Protein AF-A0A947HXS6-F1 (afdb_monomer)

Secondary structure (DSSP, 8-state):
--HHHHHHHHHIIIIIS---------HHHHTTTGGG-SEEEEEEEEEEEETTEEEEEEEEEEEE--HHHHHHHHHHHHHHHHHHHHHHHHTT-

Sequence (93 aa):
MDESRSRAVLRFLSQNMGLQLIVAMPTSKSGAIKPEFDKEYTFSKLQAQADGQTVYLSEVQEKDFKRDAMAQLWTDHAQAAREQARQAFEAQK

Mean predicted aligned error: 6.24 Å

Solvent-accessible surface area (backbone atoms only — not comparable to full-atom values): 5810 Å² total; per-residue (Å²): 132,58,59,70,61,51,48,52,53,53,44,44,45,36,70,74,67,65,42,90,85,86,83,90,73,60,76,95,71,37,72,81,51,49,87,79,45,58,64,47,77,48,78,44,84,42,81,47,77,54,98,92,36,84,44,76,46,78,48,77,48,79,45,78,45,58,59,67,63,50,54,49,53,53,50,54,49,54,50,52,54,52,51,52,51,49,53,57,53,60,75,74,107

Structure (mmCIF, N/CA/C/O backbone):
data_AF-A0A947HXS6-F1
#
_entry.id   AF-A0A947HXS6-F1
#
loop_
_atom_site.group_PDB
_atom_site.id
_atom_site.type_symbol
_atom_site.label_atom_id
_atom_site.label_alt_id
_atom_site.label_comp_id
_atom_site.label_asym_id
_atom_site.label_entity_id
_atom_site.label_seq_id
_atom_site.pdbx_PDB_ins_code
_atom_site.Cartn_x
_atom_site.Cartn_y
_atom_site.Cartn_z
_atom_site.occupancy
_atom_site.B_iso_or_equiv
_atom_site.auth_seq_id
_atom_site.auth_comp_id
_atom_site.auth_asym_id
_atom_site.auth_atom_id
_atom_site.pdbx_PDB_model_num
ATOM 1 N N . MET A 1 1 ? 12.596 1.862 12.643 1.00 65.81 1 MET A N 1
ATOM 2 C CA . MET A 1 1 ? 13.090 0.914 11.626 1.00 65.81 1 MET A CA 1
ATOM 3 C C . MET A 1 1 ? 13.019 1.617 10.285 1.00 65.81 1 MET A C 1
ATOM 5 O O . MET A 1 1 ? 12.062 2.355 10.088 1.00 65.81 1 MET A O 1
ATOM 9 N N . ASP A 1 2 ? 14.029 1.487 9.428 1.00 83.00 2 ASP A N 1
ATOM 10 C CA . ASP A 1 2 ? 13.969 2.063 8.080 1.00 83.00 2 ASP A CA 1
ATOM 11 C C . ASP A 1 2 ? 12.963 1.296 7.195 1.00 83.00 2 ASP A C 1
ATOM 13 O O . ASP A 1 2 ? 12.554 0.171 7.511 1.00 83.00 2 ASP A O 1
ATOM 17 N N . GLU A 1 3 ? 12.513 1.932 6.114 1.00 81.56 3 GLU A N 1
ATOM 18 C CA . GLU A 1 3 ? 11.501 1.387 5.198 1.00 81.56 3 GLU A CA 1
ATOM 19 C C . GLU A 1 3 ? 11.924 0.041 4.599 1.00 81.56 3 GLU A C 1
ATOM 21 O O . GLU A 1 3 ? 11.145 -0.915 4.603 1.00 81.56 3 GLU A O 1
ATOM 26 N N . SER A 1 4 ? 13.176 -0.061 4.147 1.00 86.88 4 SER A N 1
ATOM 27 C CA . SER A 1 4 ? 13.705 -1.263 3.498 1.00 86.88 4 SER A CA 1
ATOM 28 C C . SER A 1 4 ? 13.646 -2.473 4.428 1.00 86.88 4 SER A C 1
ATOM 30 O O . SER A 1 4 ? 13.127 -3.532 4.063 1.00 86.88 4 SER A O 1
ATOM 32 N N . ARG A 1 5 ? 14.100 -2.298 5.673 1.00 88.12 5 ARG A N 1
ATOM 33 C CA . ARG A 1 5 ? 14.088 -3.357 6.680 1.00 88.12 5 ARG A CA 1
ATOM 34 C C . ARG A 1 5 ? 12.662 -3.745 7.069 1.00 88.12 5 ARG A C 1
ATOM 36 O O . ARG A 1 5 ? 12.384 -4.928 7.242 1.00 88.12 5 ARG A O 1
ATOM 43 N N . SER A 1 6 ? 11.751 -2.774 7.165 1.00 88.44 6 SER A N 1
ATOM 44 C CA . SER A 1 6 ? 10.325 -3.013 7.468 1.00 88.44 6 SER A CA 1
ATOM 45 C C . SER A 1 6 ? 9.666 -3.861 6.402 1.00 88.44 6 SER A C 1
ATOM 47 O O . SER A 1 6 ? 9.035 -4.870 6.712 1.00 88.44 6 SER A O 1
ATOM 49 N N . ARG A 1 7 ? 9.917 -3.527 5.142 1.00 89.44 7 ARG A N 1
ATOM 50 C CA . ARG A 1 7 ? 9.437 -4.299 4.005 1.00 89.44 7 ARG A CA 1
ATOM 51 C C . ARG A 1 7 ? 9.994 -5.723 3.980 1.00 89.44 7 ARG A C 1
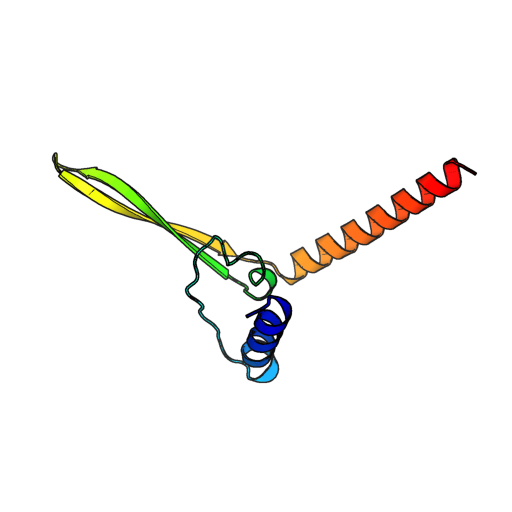ATOM 53 O O . ARG A 1 7 ? 9.236 -6.658 3.745 1.00 89.44 7 ARG A O 1
ATOM 60 N N . ALA A 1 8 ? 11.286 -5.901 4.259 1.00 91.94 8 ALA A N 1
ATOM 61 C CA . ALA A 1 8 ? 11.906 -7.226 4.292 1.00 91.94 8 ALA A CA 1
ATOM 62 C C . ALA A 1 8 ? 11.259 -8.147 5.341 1.00 91.94 8 ALA A C 1
ATOM 64 O O . ALA A 1 8 ? 10.953 -9.299 5.042 1.00 91.94 8 ALA A O 1
ATOM 65 N N . VAL A 1 9 ? 10.987 -7.626 6.542 1.00 92.69 9 VAL A N 1
ATOM 66 C CA . VAL A 1 9 ? 10.317 -8.387 7.609 1.00 92.69 9 VAL A CA 1
ATOM 67 C C . VAL A 1 9 ? 8.880 -8.744 7.221 1.00 92.69 9 VAL A C 1
ATOM 69 O O . VAL A 1 9 ? 8.487 -9.900 7.357 1.00 92.69 9 VAL A O 1
ATOM 72 N N . LEU A 1 10 ? 8.107 -7.784 6.699 1.00 93.06 10 LEU A N 1
ATOM 73 C CA . LEU A 1 10 ? 6.723 -8.032 6.274 1.00 93.06 10 LEU A CA 1
ATOM 74 C C . LEU A 1 10 ? 6.646 -9.111 5.189 1.00 93.06 10 LEU A C 1
ATOM 76 O O . LEU A 1 10 ? 5.807 -10.009 5.270 1.00 93.06 10 LEU A O 1
ATOM 80 N N . ARG A 1 11 ? 7.548 -9.067 4.203 1.00 93.25 11 ARG A N 1
ATOM 81 C CA . ARG A 1 11 ? 7.622 -10.084 3.146 1.00 93.25 11 ARG A CA 1
ATOM 82 C C . ARG A 1 11 ? 8.023 -11.445 3.683 1.00 93.25 11 ARG A C 1
ATOM 84 O O . ARG A 1 11 ? 7.384 -12.424 3.333 1.00 93.25 11 ARG A O 1
ATOM 91 N N . PHE A 1 12 ? 9.013 -11.516 4.570 1.00 95.25 12 PHE A N 1
ATOM 92 C CA . PHE A 1 12 ? 9.402 -12.789 5.172 1.00 95.25 12 PHE A CA 1
ATOM 93 C C . PHE A 1 12 ? 8.226 -13.455 5.902 1.00 95.25 12 PHE A C 1
ATOM 95 O O . PHE A 1 12 ? 7.932 -14.627 5.677 1.00 95.25 12 PHE A O 1
ATOM 102 N N . LEU A 1 13 ? 7.498 -12.698 6.724 1.00 96.00 13 LEU A N 1
ATOM 103 C CA . LEU A 1 13 ? 6.355 -13.237 7.461 1.00 96.00 13 LEU A CA 1
ATOM 104 C C . LEU A 1 13 ? 5.203 -13.650 6.529 1.00 96.00 13 LEU A C 1
ATOM 106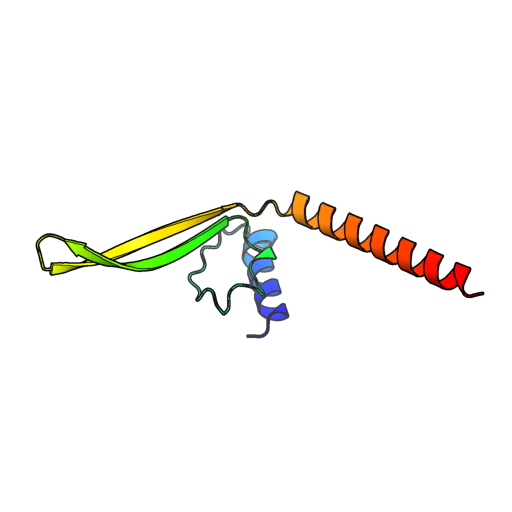 O O . LEU A 1 13 ? 4.644 -14.731 6.687 1.00 96.00 13 LEU A O 1
ATOM 110 N N . SER A 1 14 ? 4.853 -12.815 5.550 1.00 94.06 14 SER A N 1
ATOM 111 C CA . SER A 1 14 ? 3.701 -13.080 4.675 1.00 94.06 14 SER A CA 1
ATOM 112 C C . SER A 1 14 ? 3.991 -14.083 3.558 1.00 94.06 14 SER A C 1
ATOM 114 O O . SER A 1 14 ? 3.190 -14.979 3.320 1.00 94.06 14 SER A O 1
ATOM 116 N N . GLN A 1 15 ? 5.135 -13.969 2.883 1.00 92.94 15 GLN A N 1
ATOM 117 C CA . GLN A 1 15 ? 5.455 -14.732 1.673 1.00 92.94 15 GLN A CA 1
ATOM 118 C C . GLN A 1 15 ? 6.270 -15.989 1.978 1.00 92.94 15 GLN A C 1
ATOM 120 O O . GLN A 1 15 ? 6.018 -17.031 1.382 1.00 92.94 15 GLN A O 1
ATOM 125 N N . ASN A 1 16 ? 7.234 -15.920 2.905 1.00 95.50 16 ASN A N 1
ATOM 126 C CA . ASN A 1 16 ? 8.072 -17.080 3.227 1.00 95.50 16 ASN A CA 1
ATOM 127 C C . ASN A 1 16 ? 7.412 -17.985 4.271 1.00 95.50 16 ASN A C 1
ATOM 129 O O . ASN A 1 16 ? 7.508 -19.203 4.163 1.00 95.50 16 ASN A O 1
ATOM 133 N N . MET A 1 17 ? 6.759 -17.399 5.279 1.00 96.69 17 MET A N 1
ATOM 134 C CA . MET A 1 17 ? 6.080 -18.158 6.336 1.00 96.69 17 MET A CA 1
ATOM 135 C C . MET A 1 17 ? 4.578 -18.350 6.090 1.00 96.69 17 MET A C 1
ATOM 137 O O . MET A 1 17 ? 3.948 -19.115 6.816 1.00 96.69 17 MET A O 1
ATOM 141 N N . GLY A 1 18 ? 3.996 -17.674 5.093 1.00 94.56 18 GLY A N 1
ATOM 142 C CA . GLY A 1 18 ? 2.574 -17.805 4.758 1.00 94.56 18 GLY A CA 1
ATOM 143 C C . GLY A 1 18 ? 1.622 -17.214 5.803 1.00 94.56 18 GLY A C 1
ATOM 144 O O . GLY A 1 18 ? 0.475 -17.648 5.896 1.00 94.56 18 GLY A O 1
ATOM 145 N N . LEU A 1 19 ? 2.081 -16.268 6.629 1.00 96.81 19 LEU A N 1
ATOM 146 C CA . LEU A 1 19 ? 1.271 -15.690 7.701 1.00 96.81 19 LEU A CA 1
ATOM 147 C C . LEU A 1 19 ? 0.393 -14.540 7.201 1.00 96.81 19 LEU A C 1
ATOM 149 O O . LEU A 1 19 ? 0.834 -13.675 6.444 1.00 96.81 19 LEU A O 1
ATOM 153 N N . GLN A 1 20 ? -0.831 -14.465 7.723 1.00 95.12 20 GLN A N 1
ATOM 154 C CA . GLN A 1 20 ? -1.674 -13.286 7.555 1.00 95.12 20 GLN A CA 1
ATOM 155 C C . GLN A 1 20 ? -1.212 -12.172 8.503 1.00 95.12 20 GLN A C 1
ATOM 157 O O . GLN A 1 20 ? -1.084 -12.381 9.709 1.00 95.12 20 GLN A O 1
ATOM 162 N N . LEU A 1 21 ? -0.986 -10.974 7.960 1.00 93.81 21 LEU A N 1
ATOM 163 C CA . LEU A 1 21 ? -0.525 -9.818 8.725 1.00 93.81 21 LEU A CA 1
ATOM 164 C C . LEU A 1 21 ? -1.629 -8.771 8.856 1.00 93.81 21 LEU A C 1
ATOM 166 O O . LEU A 1 21 ? -2.173 -8.299 7.861 1.00 93.81 21 LEU A O 1
ATOM 170 N N . ILE A 1 22 ? -1.900 -8.362 10.094 1.00 93.56 22 ILE A N 1
ATOM 171 C CA . ILE A 1 22 ? -2.738 -7.205 10.418 1.00 93.56 22 ILE A CA 1
ATOM 172 C C . ILE A 1 22 ? -1.858 -6.226 11.183 1.00 93.56 22 ILE A C 1
ATOM 174 O O . ILE A 1 22 ? -1.295 -6.575 12.220 1.00 93.56 22 ILE A O 1
ATOM 178 N N . VAL A 1 23 ? -1.721 -5.004 10.670 1.00 90.69 23 VAL A N 1
ATOM 179 C CA . VAL A 1 23 ? -0.858 -3.990 11.283 1.00 90.69 23 VAL A CA 1
ATOM 180 C C . VAL A 1 23 ? -1.656 -2.727 11.568 1.00 90.69 23 VAL A C 1
ATOM 182 O O . VAL A 1 23 ? -2.172 -2.084 10.657 1.00 90.69 23 VAL A O 1
ATOM 185 N N . ALA A 1 24 ? -1.716 -2.350 12.845 1.00 91.56 24 ALA A N 1
ATOM 186 C CA . ALA A 1 24 ? -2.253 -1.070 13.281 1.00 91.56 24 ALA A CA 1
ATOM 187 C C . ALA A 1 24 ? -1.133 -0.021 13.276 1.00 91.56 24 ALA A C 1
ATOM 189 O O . ALA A 1 24 ? -0.143 -0.149 13.997 1.00 91.56 24 ALA A O 1
ATOM 190 N N . ME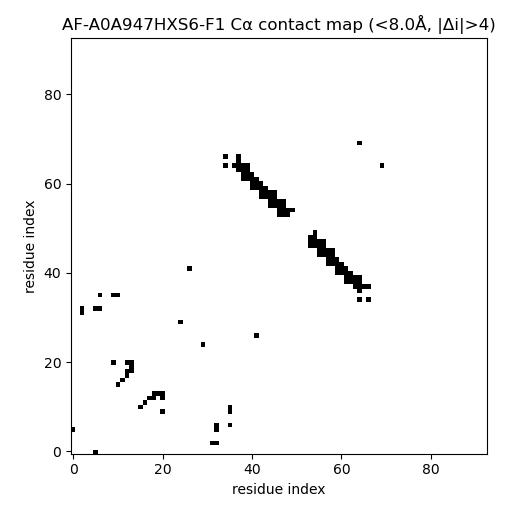T A 1 25 ? -1.276 1.017 12.454 1.00 89.12 25 MET A N 1
ATOM 191 C CA . MET A 1 25 ? -0.268 2.067 12.304 1.00 89.12 25 MET A CA 1
ATOM 192 C C . MET A 1 25 ? -0.919 3.437 12.063 1.00 89.12 25 MET A C 1
ATOM 194 O O . MET A 1 25 ? -1.995 3.501 11.469 1.00 89.12 25 MET A O 1
ATOM 198 N N . PRO A 1 26 ? -0.273 4.551 12.458 1.00 90.44 26 PRO A N 1
ATOM 199 C CA . PRO A 1 26 ? -0.715 5.882 12.057 1.00 90.44 26 PRO A CA 1
ATOM 200 C C . PRO A 1 26 ? -0.644 6.053 10.537 1.00 90.44 26 PRO A C 1
ATOM 202 O O . PRO A 1 26 ? 0.349 5.671 9.909 1.00 90.44 26 PRO A O 1
ATOM 205 N N . THR A 1 27 ? -1.643 6.712 9.950 1.00 86.56 27 THR A N 1
ATOM 206 C CA . THR A 1 27 ? -1.697 6.985 8.502 1.00 86.56 27 THR A CA 1
ATOM 207 C C . THR A 1 27 ? -0.451 7.723 8.006 1.00 86.56 27 THR A C 1
ATOM 209 O O . THR A 1 27 ? 0.078 7.375 6.951 1.00 86.56 27 THR A O 1
ATOM 212 N N . SER A 1 28 ? 0.103 8.639 8.810 1.00 86.00 28 SER A N 1
ATOM 213 C CA . SER A 1 28 ? 1.330 9.397 8.513 1.00 86.00 28 SER A CA 1
ATOM 214 C C . SER A 1 28 ? 2.589 8.545 8.326 1.00 86.00 28 SER A C 1
ATOM 216 O O . SER A 1 28 ? 3.562 9.019 7.746 1.00 86.00 28 SER A O 1
ATOM 218 N N . LYS A 1 29 ? 2.589 7.293 8.800 1.00 81.38 29 LYS A N 1
ATOM 219 C CA . LYS A 1 29 ? 3.732 6.369 8.712 1.00 81.38 29 LYS A CA 1
ATOM 220 C C . LYS A 1 29 ? 3.465 5.155 7.821 1.00 81.38 29 LYS A C 1
ATOM 222 O O . LYS A 1 29 ? 4.338 4.307 7.677 1.00 81.38 29 LYS A O 1
ATOM 227 N N . SER A 1 30 ? 2.278 5.076 7.220 1.00 82.94 30 SER A N 1
ATOM 228 C CA . SER A 1 30 ? 1.846 3.913 6.437 1.00 82.94 30 SER A CA 1
ATOM 229 C C . SER A 1 30 ? 2.427 3.865 5.024 1.00 82.94 30 SER A C 1
ATOM 231 O O . SER A 1 30 ? 2.675 2.778 4.508 1.00 82.94 30 SER A O 1
ATOM 233 N N . GLY A 1 31 ? 2.686 5.024 4.404 1.00 82.62 31 GLY A N 1
ATOM 234 C CA . GLY A 1 31 ? 2.969 5.131 2.965 1.00 82.62 31 GLY A CA 1
ATOM 235 C C . GLY A 1 31 ? 4.084 4.211 2.458 1.00 82.62 31 GLY A C 1
ATOM 236 O O . GLY A 1 31 ? 3.915 3.559 1.434 1.00 82.62 31 GLY A O 1
ATOM 237 N N . ALA A 1 32 ? 5.166 4.097 3.225 1.00 80.88 32 ALA A N 1
ATOM 238 C CA . ALA A 1 32 ? 6.341 3.281 2.915 1.00 80.88 32 ALA A CA 1
ATOM 239 C C . ALA A 1 32 ? 6.057 1.767 2.815 1.00 80.88 32 ALA A C 1
ATOM 241 O O . ALA A 1 32 ? 6.756 1.039 2.115 1.00 80.88 32 ALA A O 1
ATOM 242 N N . ILE A 1 33 ? 5.036 1.272 3.522 1.00 85.31 33 ILE A N 1
ATOM 243 C CA . ILE A 1 33 ? 4.727 -0.165 3.600 1.00 85.31 33 ILE A CA 1
ATOM 244 C C . ILE A 1 33 ? 3.377 -0.537 2.986 1.00 85.31 33 ILE A C 1
ATOM 246 O O . ILE A 1 33 ? 3.113 -1.725 2.822 1.00 85.31 33 ILE A O 1
ATOM 250 N N . LYS A 1 34 ? 2.558 0.443 2.573 1.00 86.19 34 LYS A N 1
ATOM 251 C CA . LYS A 1 34 ? 1.294 0.207 1.847 1.00 86.19 34 LYS A CA 1
ATOM 252 C C . LYS A 1 34 ? 1.419 -0.790 0.684 1.00 86.19 34 LYS A C 1
ATOM 254 O O . LYS A 1 34 ? 0.528 -1.624 0.571 1.00 86.19 34 LYS A O 1
ATOM 259 N N . PRO A 1 35 ? 2.491 -0.785 -0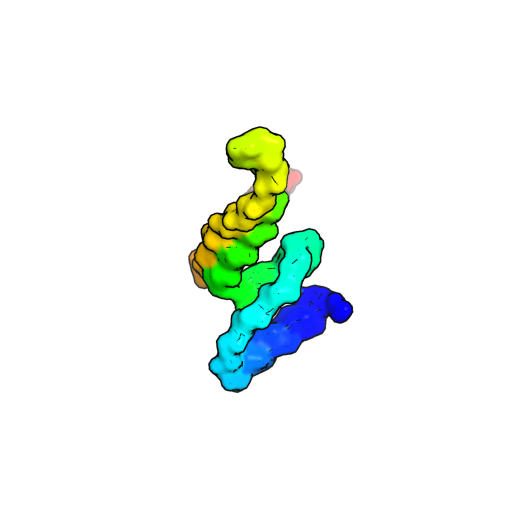.141 1.00 85.69 35 PRO A N 1
ATOM 260 C CA . PRO A 1 35 ? 2.623 -1.742 -1.247 1.00 85.69 35 PRO A CA 1
ATOM 261 C C . PRO A 1 35 ? 2.715 -3.219 -0.832 1.00 85.69 35 PRO A C 1
ATOM 263 O O . PRO A 1 35 ? 2.649 -4.098 -1.693 1.00 85.69 35 PRO A O 1
ATOM 266 N N . GLU A 1 36 ? 2.909 -3.504 0.458 1.00 89.00 36 GLU A N 1
ATOM 267 C CA . GLU A 1 36 ? 2.984 -4.868 0.986 1.00 89.00 36 GLU A CA 1
ATOM 268 C C . GLU A 1 36 ? 1.637 -5.430 1.448 1.00 89.00 36 GLU A C 1
ATOM 270 O O . GLU A 1 36 ? 1.567 -6.621 1.742 1.00 89.00 36 GLU A O 1
ATOM 275 N N . PHE A 1 37 ? 0.583 -4.611 1.488 1.00 91.12 37 PHE A N 1
ATOM 276 C CA . PHE A 1 37 ? -0.751 -5.017 1.925 1.00 91.12 37 PHE A CA 1
ATOM 277 C C . PHE A 1 37 ? -1.735 -5.057 0.758 1.00 91.12 37 PHE A C 1
ATOM 279 O O . PHE A 1 37 ? -1.631 -4.284 -0.192 1.00 91.12 37 PHE A O 1
ATOM 286 N N . ASP A 1 38 ? -2.734 -5.928 0.880 1.00 91.69 38 ASP A N 1
ATOM 287 C CA . ASP A 1 38 ? -3.810 -6.075 -0.106 1.00 91.69 38 ASP A CA 1
ATOM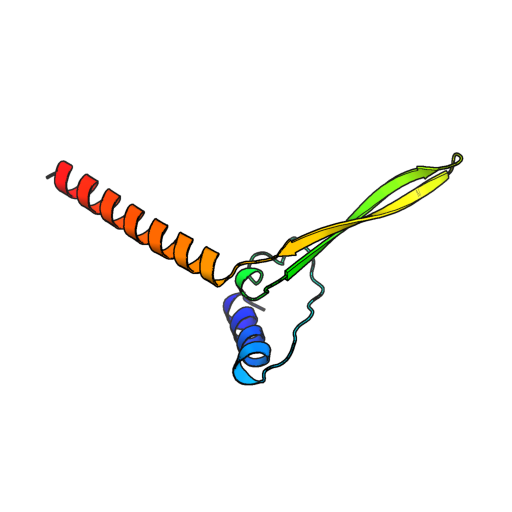 288 C C . ASP A 1 38 ? -5.050 -5.250 0.260 1.00 91.69 38 ASP A C 1
ATOM 290 O O . ASP A 1 38 ? -5.901 -4.986 -0.587 1.00 91.69 38 ASP A O 1
ATOM 294 N N . LYS A 1 39 ? -5.156 -4.821 1.523 1.00 93.06 39 LYS A N 1
ATOM 295 C CA . LYS A 1 39 ? -6.303 -4.073 2.036 1.00 93.06 39 LYS A CA 1
ATOM 296 C C . LYS A 1 39 ? -5.878 -3.053 3.089 1.00 93.06 39 LYS A C 1
ATOM 298 O O . LYS A 1 39 ? -4.969 -3.300 3.881 1.00 93.06 39 LYS A O 1
ATOM 303 N N . GLU A 1 40 ? -6.564 -1.919 3.109 1.00 93.44 40 GLU A N 1
ATOM 304 C CA . GLU A 1 40 ? -6.410 -0.860 4.101 1.00 93.44 40 GLU A CA 1
ATOM 305 C C . GLU A 1 40 ? -7.767 -0.447 4.665 1.00 93.44 40 GLU A C 1
ATOM 307 O O . GLU A 1 40 ? -8.736 -0.268 3.928 1.00 93.44 40 GLU A O 1
ATOM 312 N N . TYR A 1 41 ? -7.792 -0.242 5.982 1.00 94.75 41 TYR A N 1
ATOM 313 C CA . TYR A 1 41 ? -8.893 0.394 6.691 1.00 94.75 41 TYR A CA 1
ATOM 314 C C . TYR A 1 41 ? -8.360 1.644 7.381 1.00 94.75 41 TYR A C 1
ATOM 316 O O . TYR A 1 41 ? -7.464 1.563 8.225 1.00 94.75 41 TYR A O 1
ATOM 324 N N . THR A 1 42 ? -8.904 2.801 7.023 1.00 93.94 42 THR A N 1
ATOM 325 C CA . THR A 1 42 ? -8.596 4.069 7.687 1.00 93.94 42 THR A CA 1
ATOM 326 C C . THR A 1 42 ? -9.758 4.455 8.583 1.00 93.94 42 THR A C 1
ATOM 328 O O . THR A 1 42 ? -10.896 4.520 8.128 1.00 93.94 42 THR A O 1
ATOM 331 N N . PHE A 1 43 ? -9.459 4.718 9.853 1.00 94.50 43 PHE A N 1
ATOM 332 C CA . PHE A 1 43 ? -10.443 5.115 10.852 1.00 94.50 43 PHE A CA 1
ATOM 333 C C . PHE A 1 43 ? -10.274 6.597 11.170 1.00 94.50 43 PHE A C 1
ATOM 335 O O . PHE A 1 43 ? -9.198 7.022 11.601 1.00 94.50 43 PHE A O 1
ATOM 342 N N . SER A 1 44 ? -11.342 7.367 10.993 1.00 94.50 44 SER A N 1
ATOM 343 C CA . SER A 1 44 ? -11.385 8.794 11.305 1.00 94.50 44 SER A CA 1
ATOM 344 C C . SER A 1 44 ? -12.364 9.036 12.443 1.00 94.50 44 SER A C 1
ATOM 346 O O . SER A 1 44 ? -13.536 8.668 12.361 1.00 94.50 44 SER A O 1
ATOM 348 N N . LYS A 1 45 ? -11.888 9.669 13.520 1.00 95.00 45 LYS A N 1
ATOM 349 C CA . LYS A 1 45 ? -12.748 10.095 14.625 1.00 95.00 45 LYS A CA 1
ATOM 350 C C . LYS A 1 45 ? -13.359 11.448 14.282 1.00 95.00 45 LYS A C 1
ATOM 352 O O . LYS A 1 45 ? -12.643 12.443 14.197 1.00 95.00 45 LYS A O 1
ATOM 357 N N . LEU A 1 46 ? -14.674 11.477 14.124 1.00 95.31 46 LEU A N 1
ATOM 358 C CA . LEU A 1 46 ? -15.444 12.676 13.822 1.00 95.31 46 LEU A CA 1
ATOM 359 C C . LEU A 1 46 ? -16.206 13.123 15.064 1.00 95.31 46 LEU A C 1
ATOM 361 O O . LEU A 1 46 ? -16.723 12.299 15.816 1.00 95.31 46 LEU A O 1
ATOM 365 N N . GLN A 1 47 ? -16.274 14.430 15.2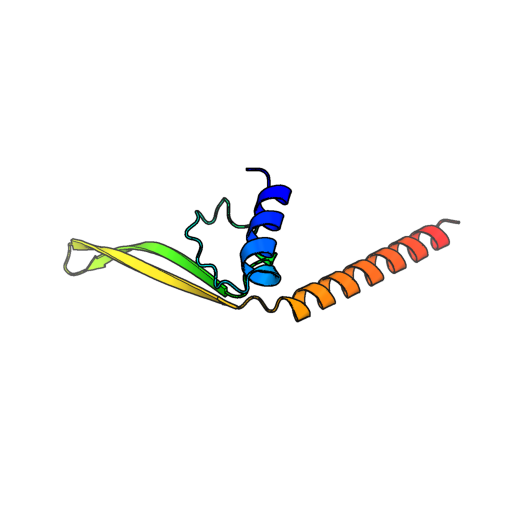83 1.00 96.19 47 GLN A N 1
ATOM 366 C CA . GLN A 1 47 ? -17.124 15.020 16.310 1.00 96.19 47 GLN A CA 1
ATOM 367 C C . GLN A 1 47 ? -18.476 15.381 15.688 1.00 96.19 47 GLN A C 1
ATOM 369 O O . GLN A 1 47 ? -18.517 15.991 14.622 1.00 96.19 47 GLN A O 1
ATOM 374 N N . ALA A 1 48 ? -19.569 15.026 16.357 1.00 94.75 48 ALA A N 1
ATOM 375 C CA . ALA A 1 48 ? -20.929 15.357 15.945 1.00 94.75 48 ALA A CA 1
ATOM 376 C C . ALA A 1 48 ? -21.766 15.816 17.148 1.00 94.75 48 ALA A C 1
ATOM 378 O O . ALA A 1 48 ? -21.334 15.707 18.297 1.00 94.75 48 ALA A O 1
ATOM 379 N N . GLN A 1 49 ? -22.957 16.352 16.881 1.00 95.88 49 GLN A N 1
ATOM 380 C CA . GLN A 1 49 ? -23.933 16.722 17.906 1.00 95.88 49 GLN A CA 1
ATOM 381 C C . GLN A 1 49 ? -25.161 15.823 17.778 1.00 95.88 49 GLN A C 1
ATOM 383 O O . GLN A 1 49 ? -25.708 15.686 16.684 1.00 95.88 49 GLN A O 1
ATOM 388 N N . ALA A 1 50 ? -25.591 15.233 18.888 1.00 93.69 50 ALA A N 1
ATOM 389 C CA . ALA A 1 50 ? -26.822 14.458 18.993 1.00 93.69 50 ALA A CA 1
ATOM 390 C C . ALA A 1 50 ? -27.500 14.802 20.324 1.00 93.69 50 ALA A C 1
ATOM 392 O O . ALA A 1 50 ? -26.838 14.817 21.358 1.00 93.69 50 ALA A O 1
ATOM 393 N N . ASP A 1 51 ? -28.790 15.143 20.292 1.00 94.44 51 ASP A N 1
ATOM 394 C CA . ASP A 1 51 ? -29.590 15.487 21.481 1.00 94.44 51 ASP A CA 1
ATOM 395 C C . ASP A 1 51 ? -28.943 16.541 22.404 1.00 94.44 51 ASP A C 1
ATOM 397 O O . ASP A 1 51 ? -28.983 16.456 23.630 1.00 94.44 51 ASP A O 1
ATOM 401 N N . GLY A 1 52 ? -28.299 17.550 21.804 1.00 95.31 52 GLY A N 1
ATOM 402 C CA . GLY A 1 52 ? -27.598 18.614 22.533 1.00 95.31 52 GLY A CA 1
ATOM 403 C C . GLY A 1 52 ? -26.276 18.185 23.183 1.00 95.31 52 GLY A C 1
ATOM 404 O O . GLY A 1 52 ? -25.671 18.980 23.902 1.00 95.31 52 GLY A O 1
ATOM 405 N N . GLN A 1 53 ? -25.810 16.959 22.934 1.00 94.88 53 GLN A N 1
ATOM 406 C CA . GLN A 1 53 ? -24.544 16.430 23.430 1.00 94.88 53 GLN A CA 1
ATOM 407 C C . GLN A 1 53 ? -23.542 16.198 22.300 1.00 94.88 53 GLN A C 1
ATOM 409 O O . GLN A 1 53 ? -23.879 15.768 21.195 1.00 94.88 53 GLN A O 1
ATOM 414 N N . THR A 1 54 ? -22.268 16.428 22.620 1.00 95.81 54 THR A N 1
ATOM 415 C CA . THR A 1 54 ? -21.168 16.068 21.727 1.00 95.81 54 THR A CA 1
ATOM 416 C C . THR A 1 54 ? -20.979 14.558 21.735 1.00 95.81 54 THR A C 1
ATOM 418 O O . THR A 1 54 ? -20.659 13.974 22.770 1.00 95.81 54 THR A O 1
ATOM 421 N N . VAL A 1 55 ? -21.095 13.948 20.562 1.00 95.69 55 VAL A N 1
ATOM 422 C CA . VAL A 1 55 ? -20.813 12.530 20.332 1.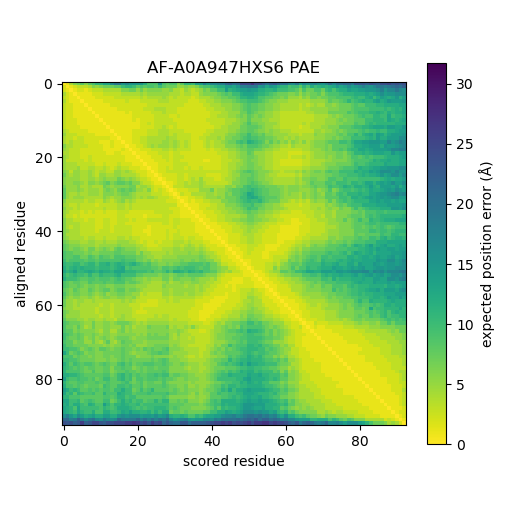00 95.69 55 VAL A CA 1
ATOM 423 C C . VAL A 1 55 ? -19.627 12.374 19.385 1.00 95.69 55 VAL A C 1
ATOM 425 O O . VAL A 1 55 ? -19.277 13.293 18.639 1.00 95.69 55 VAL A O 1
ATOM 428 N N . TYR A 1 56 ? -18.994 11.203 19.414 1.00 95.56 56 TYR A N 1
ATOM 429 C CA . TYR A 1 56 ? -17.912 10.867 18.496 1.00 95.56 56 TYR A CA 1
ATOM 430 C C . TYR A 1 56 ? -18.302 9.682 17.630 1.00 95.56 56 TYR A C 1
ATOM 432 O O . TYR A 1 56 ? -18.685 8.632 18.139 1.00 95.56 56 TYR A O 1
ATOM 440 N N . LEU A 1 57 ? -18.163 9.856 16.324 1.00 94.44 57 LEU A N 1
ATOM 441 C CA . LEU A 1 57 ? -18.404 8.829 15.324 1.00 94.44 57 LEU A CA 1
ATOM 442 C C . LEU A 1 57 ? -17.053 8.321 14.819 1.00 94.44 57 LEU A C 1
ATOM 444 O O . LEU A 1 57 ? -16.102 9.095 14.695 1.00 94.44 57 LEU A O 1
ATOM 448 N N . SER A 1 58 ? -16.965 7.024 14.535 1.00 95.06 58 SER A N 1
ATOM 449 C CA . SER A 1 58 ? -15.828 6.460 13.812 1.00 95.06 58 SER A CA 1
ATOM 450 C C . SER A 1 58 ? -16.262 6.207 12.380 1.00 95.06 58 SER A C 1
ATOM 452 O O . SER A 1 58 ? -17.052 5.303 12.121 1.00 95.06 58 SER A O 1
ATOM 454 N N . GLU A 1 59 ? -15.741 7.001 11.459 1.00 95.25 59 GLU A N 1
ATOM 455 C CA . GLU A 1 59 ? -15.878 6.734 10.034 1.00 95.25 59 GLU A CA 1
ATOM 456 C C . GLU A 1 59 ? -14.795 5.741 9.607 1.00 95.25 59 GLU A C 1
ATOM 458 O O . GLU A 1 59 ? -13.645 5.843 10.047 1.00 95.25 59 GLU A O 1
ATOM 463 N N . VAL A 1 60 ? -15.170 4.770 8.774 1.00 95.81 60 VAL A N 1
ATOM 464 C CA . VAL A 1 60 ? -14.256 3.758 8.242 1.00 95.81 60 VAL A CA 1
ATOM 465 C C . VAL A 1 60 ? -14.206 3.896 6.734 1.00 95.81 60 VAL A C 1
ATOM 467 O O . VAL A 1 60 ? -15.223 3.769 6.057 1.00 95.81 60 VAL A O 1
ATOM 470 N N . GLN A 1 61 ? -13.006 4.116 6.214 1.00 95.12 61 GLN A N 1
ATOM 471 C CA . GLN A 1 61 ? -12.735 4.036 4.790 1.00 95.12 61 GLN A CA 1
ATOM 472 C C . GLN A 1 61 ? -12.002 2.733 4.490 1.00 95.12 61 GLN A C 1
ATOM 474 O O . GLN A 1 61 ? -10.914 2.492 5.014 1.00 95.12 61 GLN A O 1
ATOM 479 N N . GLU A 1 62 ? -12.588 1.923 3.618 1.00 95.25 62 GLU A N 1
ATOM 480 C CA . GLU A 1 62 ? -11.998 0.684 3.125 1.00 95.25 62 GLU A CA 1
ATOM 481 C C . GLU A 1 62 ? -11.377 0.894 1.742 1.00 95.25 62 GLU A C 1
ATOM 483 O O . GLU A 1 62 ? -11.931 1.594 0.887 1.00 95.25 62 GLU A O 1
ATOM 488 N N . LYS A 1 63 ? -10.216 0.278 1.520 1.00 92.75 63 LYS A N 1
ATOM 489 C CA . LYS A 1 63 ? -9.542 0.286 0.227 1.00 92.75 63 LYS A CA 1
ATOM 490 C C . LYS A 1 63 ? -8.892 -1.056 -0.069 1.00 92.75 63 LYS A C 1
ATOM 492 O O . LYS A 1 63 ? -8.077 -1.538 0.712 1.00 92.75 63 LYS A O 1
ATOM 497 N N . ASP A 1 64 ? -9.179 -1.578 -1.256 1.00 93.00 64 ASP A N 1
ATOM 498 C CA . ASP A 1 64 ? -8.484 -2.731 -1.821 1.00 93.00 64 ASP A CA 1
ATOM 499 C C . ASP A 1 64 ? -7.300 -2.286 -2.679 1.00 93.00 64 ASP A C 1
ATOM 501 O O . ASP A 1 64 ? -7.425 -1.447 -3.582 1.00 93.00 64 ASP A O 1
ATOM 505 N N . PHE A 1 65 ? -6.139 -2.878 -2.423 1.00 88.69 65 PHE A N 1
ATOM 506 C CA . PHE A 1 65 ? -4.938 -2.677 -3.213 1.00 88.69 65 PHE A CA 1
ATOM 507 C C . PHE A 1 65 ? -4.791 -3.799 -4.237 1.00 88.69 65 PHE A C 1
ATOM 509 O O . PHE A 1 65 ? -4.442 -4.933 -3.928 1.00 88.69 65 PHE A O 1
ATOM 516 N N . LYS A 1 66 ? -5.010 -3.457 -5.508 1.00 87.06 66 LYS A N 1
ATOM 517 C CA . LYS A 1 66 ? -4.789 -4.361 -6.643 1.00 87.06 66 LYS A CA 1
ATOM 518 C C . LYS A 1 66 ? -3.301 -4.396 -6.998 1.00 87.06 66 LYS A C 1
ATOM 520 O O . LYS A 1 66 ? -2.887 -3.732 -7.947 1.00 87.06 66 LYS A O 1
ATOM 525 N N . ARG A 1 67 ? -2.496 -5.111 -6.204 1.00 83.25 67 ARG A N 1
ATOM 526 C CA . ARG A 1 67 ? -1.020 -5.098 -6.284 1.00 83.25 67 ARG A CA 1
ATOM 527 C C . ARG A 1 67 ? -0.495 -5.374 -7.689 1.00 83.25 67 ARG A C 1
ATOM 529 O O . ARG A 1 67 ? 0.289 -4.576 -8.192 1.00 83.25 67 ARG A O 1
ATOM 536 N N . ASP A 1 68 ? -0.990 -6.421 -8.340 1.00 87.69 68 ASP A N 1
ATOM 537 C CA . ASP A 1 68 ? -0.525 -6.809 -9.676 1.00 87.69 68 ASP A CA 1
ATOM 538 C C . ASP A 1 68 ? -0.879 -5.760 -10.733 1.00 87.69 68 ASP A C 1
ATOM 540 O O . ASP A 1 68 ? -0.027 -5.336 -11.510 1.00 87.69 68 ASP A O 1
ATOM 544 N N . ALA A 1 69 ? -2.117 -5.259 -10.710 1.00 88.25 69 ALA A N 1
ATOM 545 C CA . ALA A 1 69 ? -2.555 -4.208 -11.627 1.00 88.25 69 ALA A CA 1
ATOM 546 C C . ALA A 1 69 ? -1.764 -2.904 -11.422 1.00 88.25 69 ALA A C 1
ATOM 548 O O . ALA A 1 69 ? -1.399 -2.237 -12.387 1.00 88.25 69 ALA A O 1
ATOM 549 N N . MET A 1 70 ? -1.465 -2.554 -10.168 1.00 85.56 70 MET A N 1
ATOM 550 C CA . MET A 1 70 ? -0.634 -1.399 -9.833 1.00 85.56 70 MET A CA 1
ATOM 551 C C . MET A 1 70 ? 0.812 -1.589 -10.304 1.00 85.56 70 MET A C 1
ATOM 553 O O . MET A 1 70 ? 1.377 -0.673 -10.897 1.00 85.56 70 MET A O 1
ATOM 557 N N . ALA A 1 71 ? 1.404 -2.765 -10.086 1.00 86.75 71 ALA A N 1
ATOM 558 C CA . ALA A 1 71 ? 2.759 -3.074 -10.538 1.00 86.75 71 ALA A CA 1
ATOM 559 C C . ALA A 1 71 ? 2.875 -3.017 -12.070 1.00 86.75 71 ALA A C 1
ATOM 561 O O . ALA A 1 71 ? 3.838 -2.447 -12.594 1.00 86.75 71 ALA A O 1
ATOM 562 N N . GLN A 1 72 ? 1.870 -3.537 -12.782 1.00 93.06 72 GLN A N 1
ATOM 563 C CA . GLN A 1 72 ? 1.802 -3.458 -14.238 1.00 93.06 72 GLN A CA 1
ATOM 564 C C . GLN A 1 72 ? 1.715 -2.003 -14.708 1.00 93.06 72 GLN A C 1
ATOM 566 O O . GLN A 1 72 ? 2.563 -1.562 -15.479 1.00 93.06 72 GLN A O 1
ATOM 571 N N . LEU A 1 73 ? 0.776 -1.224 -14.159 1.00 92.31 73 LEU A N 1
ATOM 572 C CA . LEU A 1 73 ? 0.597 0.189 -14.505 1.00 92.31 73 LEU A CA 1
ATOM 573 C C . LEU A 1 73 ? 1.888 1.003 -14.319 1.00 92.31 73 LEU A C 1
ATOM 575 O O . LEU A 1 73 ? 2.230 1.843 -15.150 1.00 92.31 73 LEU A O 1
ATOM 579 N N . TRP A 1 74 ? 2.618 0.754 -13.231 1.00 89.81 74 TRP A N 1
ATOM 580 C CA . TRP A 1 74 ? 3.887 1.430 -12.955 1.00 89.81 74 TRP A CA 1
ATOM 581 C C . TRP A 1 74 ? 4.986 1.020 -13.934 1.00 89.81 74 TRP A C 1
ATOM 583 O O . TRP A 1 74 ? 5.784 1.862 -14.349 1.00 89.81 74 TRP A O 1
ATOM 593 N N . THR A 1 75 ? 5.022 -0.255 -14.320 1.00 95.19 75 THR A N 1
ATOM 594 C CA . THR A 1 75 ? 5.967 -0.770 -15.318 1.00 95.19 75 THR A CA 1
ATOM 595 C C . THR A 1 75 ? 5.719 -0.127 -16.678 1.00 95.19 75 THR A C 1
ATOM 597 O O . THR A 1 75 ? 6.660 0.397 -17.279 1.00 95.19 75 THR A O 1
ATOM 600 N N . ASP A 1 76 ? 4.46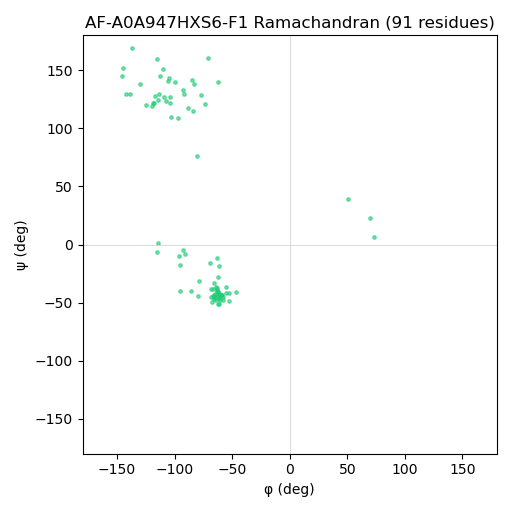0 -0.087 -17.112 1.00 96.38 76 ASP A N 1
ATOM 601 C CA . ASP A 1 76 ? 4.044 0.517 -18.380 1.00 96.38 76 ASP A CA 1
ATOM 602 C C . ASP A 1 76 ? 4.380 2.011 -18.409 1.00 96.38 76 ASP A C 1
ATOM 604 O O . ASP A 1 76 ? 4.985 2.514 -19.359 1.00 96.38 76 ASP A O 1
ATOM 608 N N . HIS A 1 77 ? 4.073 2.724 -17.321 1.00 95.50 77 HIS A N 1
ATOM 609 C CA . HIS A 1 77 ? 4.403 4.139 -17.194 1.00 95.50 77 HIS A CA 1
ATOM 610 C C . HIS A 1 77 ? 5.918 4.384 -17.252 1.00 95.50 77 HIS A C 1
ATOM 612 O O . HIS A 1 77 ? 6.378 5.285 -17.954 1.00 95.50 77 HIS A O 1
ATOM 618 N N . ALA A 1 78 ? 6.714 3.559 -16.567 1.00 95.00 78 ALA A N 1
ATOM 619 C CA . ALA A 1 78 ? 8.167 3.672 -16.596 1.00 95.00 78 ALA A CA 1
ATOM 620 C C . ALA A 1 78 ? 8.752 3.373 -17.987 1.00 95.00 78 ALA A C 1
ATOM 622 O O . ALA A 1 78 ? 9.778 3.945 -18.355 1.00 95.00 78 ALA A O 1
ATOM 623 N N . GLN A 1 79 ? 8.148 2.471 -18.764 1.00 97.31 79 GLN A N 1
ATOM 624 C CA . GLN A 1 79 ? 8.545 2.230 -20.154 1.00 97.31 79 GLN A CA 1
ATOM 625 C C . GLN A 1 79 ? 8.232 3.444 -21.034 1.00 97.31 79 GLN A C 1
ATOM 627 O O . GLN A 1 79 ? 9.128 3.943 -21.713 1.00 97.31 79 GLN A O 1
ATOM 632 N N . ALA A 1 80 ? 7.008 3.972 -20.952 1.00 97.06 80 ALA A N 1
ATOM 633 C CA . ALA A 1 80 ? 6.595 5.151 -21.707 1.00 97.06 80 ALA A CA 1
ATOM 634 C C . ALA A 1 80 ? 7.471 6.378 -21.398 1.00 97.06 80 ALA A C 1
ATOM 636 O O . ALA A 1 80 ? 7.913 7.068 -22.314 1.00 97.06 80 ALA A O 1
ATOM 637 N N . ALA A 1 81 ? 7.789 6.617 -20.122 1.00 96.94 81 ALA A N 1
ATOM 638 C CA . ALA A 1 81 ? 8.652 7.721 -19.709 1.00 96.94 81 ALA A CA 1
ATOM 639 C C . ALA A 1 81 ? 10.077 7.604 -20.283 1.00 96.94 81 ALA A C 1
ATOM 641 O O . ALA A 1 81 ? 10.649 8.597 -20.732 1.00 96.94 81 ALA A O 1
ATOM 642 N N . ARG A 1 82 ? 10.650 6.390 -20.308 1.00 97.12 82 ARG A N 1
ATOM 643 C CA . ARG A 1 82 ? 11.971 6.149 -20.917 1.00 97.12 82 ARG A CA 1
ATOM 644 C C . ARG A 1 82 ? 11.953 6.392 -22.422 1.00 97.12 82 ARG A C 1
ATOM 646 O O . ARG A 1 82 ? 12.880 7.001 -22.944 1.00 97.12 82 ARG A O 1
ATOM 653 N N . GLU A 1 83 ? 10.904 5.935 -23.096 1.00 97.19 83 GLU A N 1
ATOM 654 C CA . GLU A 1 83 ? 10.736 6.114 -24.536 1.00 97.19 83 GLU A CA 1
ATOM 655 C C . GLU A 1 83 ? 10.603 7.598 -24.907 1.00 97.19 83 GLU A C 1
ATOM 657 O O . GLU A 1 83 ? 11.303 8.081 -25.794 1.00 97.19 83 GLU A O 1
ATOM 662 N N . GLN A 1 84 ? 9.786 8.350 -24.164 1.00 96.56 84 GLN A N 1
ATOM 663 C CA . GLN A 1 84 ? 9.662 9.800 -24.331 1.00 96.56 84 GLN A CA 1
ATOM 664 C C . GLN A 1 84 ? 10.998 10.516 -24.112 1.00 96.56 84 GLN A C 1
ATOM 666 O O . GLN A 1 84 ? 11.368 11.385 -24.899 1.00 96.56 84 GLN A O 1
ATOM 671 N N . ALA A 1 85 ? 11.748 10.133 -23.073 1.00 97.06 85 ALA A N 1
ATOM 672 C CA . ALA A 1 85 ? 13.061 10.713 -22.805 1.00 97.06 85 ALA A CA 1
ATOM 673 C C . ALA A 1 85 ? 14.056 10.425 -23.943 1.00 97.06 85 ALA A C 1
ATOM 675 O O . ALA A 1 85 ? 14.813 11.314 -24.334 1.00 97.06 85 ALA A O 1
ATOM 676 N N . ARG A 1 86 ? 14.026 9.209 -24.509 1.00 96.94 86 ARG A N 1
ATOM 677 C CA . ARG A 1 86 ? 14.844 8.834 -25.670 1.00 96.94 86 ARG A CA 1
ATOM 678 C C . ARG A 1 86 ? 14.512 9.696 -26.887 1.00 96.94 86 ARG A C 1
ATOM 680 O O . ARG A 1 86 ? 15.417 10.291 -27.460 1.00 96.94 86 ARG A O 1
ATOM 687 N N . GLN A 1 87 ? 13.233 9.807 -27.241 1.00 97.12 87 GLN A N 1
ATOM 688 C CA . GLN A 1 87 ? 12.787 10.610 -28.385 1.00 97.12 87 GLN A CA 1
ATOM 689 C C . GLN A 1 87 ? 13.158 12.088 -28.223 1.00 97.12 87 GLN A C 1
ATOM 691 O O . GLN A 1 87 ? 13.641 12.715 -29.163 1.00 97.12 87 GLN A O 1
ATOM 696 N N . ALA A 1 88 ? 12.986 12.641 -27.018 1.00 97.06 88 ALA A N 1
ATOM 697 C CA . ALA A 1 88 ? 13.365 14.018 -26.719 1.00 97.06 88 ALA A CA 1
ATOM 698 C C . ALA A 1 88 ? 14.879 14.253 -26.853 1.00 97.06 88 ALA A C 1
ATOM 700 O O .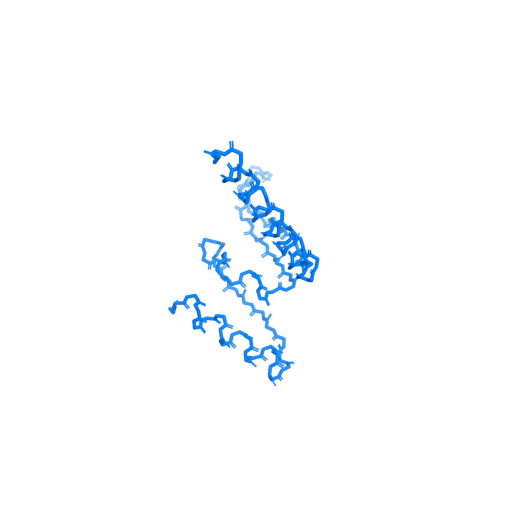 ALA A 1 88 ? 15.289 15.314 -27.318 1.00 97.06 88 ALA A O 1
ATOM 701 N N . PHE A 1 89 ? 15.703 13.275 -26.467 1.00 96.38 89 PHE A N 1
ATOM 702 C CA . PHE A 1 89 ? 17.154 13.336 -26.639 1.00 96.38 89 PHE A CA 1
ATOM 703 C C . PHE A 1 89 ? 17.561 13.271 -28.116 1.00 96.38 89 PHE A C 1
ATOM 705 O O . PHE A 1 89 ? 18.388 14.063 -28.560 1.00 96.38 89 PHE A O 1
ATOM 712 N N . GLU A 1 90 ? 16.961 12.364 -28.889 1.00 96.31 90 GLU A N 1
ATOM 713 C CA . GLU A 1 90 ? 17.232 12.223 -30.324 1.00 96.31 90 GLU A CA 1
ATOM 714 C C . GLU A 1 90 ? 16.817 13.467 -31.119 1.00 96.31 90 GLU A C 1
ATOM 716 O O . GLU A 1 90 ? 17.535 13.867 -32.025 1.00 96.31 90 GLU A O 1
ATOM 721 N N . ALA A 1 91 ? 15.717 14.125 -30.744 1.00 93.81 91 ALA A N 1
ATOM 722 C CA . ALA A 1 91 ? 15.252 15.355 -31.389 1.00 93.81 91 ALA A CA 1
ATOM 723 C C . ALA A 1 91 ? 16.153 16.584 -31.143 1.00 93.81 91 ALA A C 1
ATOM 725 O O . ALA A 1 91 ? 16.014 17.589 -31.838 1.00 93.81 91 ALA A O 1
ATOM 726 N N . GLN A 1 92 ? 17.043 16.537 -30.146 1.00 89.19 92 GLN A N 1
ATOM 727 C CA . GLN A 1 92 ? 18.005 17.608 -29.846 1.00 89.19 92 GLN A CA 1
ATOM 728 C C . GLN A 1 92 ? 19.365 17.415 -30.535 1.00 89.19 92 GLN A C 1
ATOM 730 O O . GLN A 1 92 ? 20.237 18.276 -30.395 1.00 89.19 92 GLN A O 1
ATOM 735 N N . LYS A 1 93 ? 19.564 16.292 -31.232 1.00 63.09 93 LYS A N 1
ATOM 736 C CA . LYS A 1 93 ? 20.806 15.934 -31.920 1.00 63.09 93 LYS A CA 1
ATOM 737 C C . LYS A 1 93 ? 20.702 16.200 -33.418 1.00 63.09 93 LYS A C 1
ATOM 739 O O . LYS A 1 93 ? 21.721 16.664 -33.975 1.00 63.09 93 LYS A O 1
#

pLDDT: mean 91.68, std 5.94, range [63.09, 97.31]

Radius of gyration: 20.74 Å; Cα contacts (8 Å, |Δi|>4): 68; chains: 1; bounding box: 50×37×55 Å

Foldseek 3Di:
DDLVVVQVVLCCVCPVVVDDDDDDDDPVPCPSCVLSDQKDKDWDWDWDDDPNDIDIDIDIDIDGDPNVVVVVVVVVVVVVVVVVVVVVVVVVD

Nearest PDB structures (foldseek):
  6hix-assembly1_AJ  TM=4.944E-01  e=6.916E-01  Trypanosoma brucei brucei
  5knc-assembly1_G  TM=3.685E-01  e=7.384E-01  Enterococcus hirae ATCC 9790
  7liz-assembly1_A  TM=2.360E-01  e=9.592E-01  Porphyridium purpureum
  7ezx-assembly1_OO  TM=2.408E-01  e=1.024E+00  Porphyridium purpureum
  9brq-assembly1_7  TM=2.773E-01  e=5.987E+00  Mus musculus